Protein AF-A0A962EK50-F1 (afdb_monomer)

Structure (mmCIF, N/CA/C/O backbone):
data_AF-A0A962EK50-F1
#
_entry.id   AF-A0A962EK50-F1
#
loop_
_atom_site.group_PDB
_atom_site.id
_atom_site.type_symbol
_atom_site.label_atom_id
_atom_site.label_alt_id
_atom_site.label_comp_id
_atom_site.label_asym_id
_atom_site.label_entity_id
_atom_site.label_seq_id
_atom_site.pdbx_PDB_ins_code
_atom_site.Cartn_x
_atom_site.Cartn_y
_atom_site.Cartn_z
_atom_site.occupancy
_atom_site.B_iso_or_equiv
_atom_site.auth_seq_id
_atom_site.auth_comp_id
_atom_site.auth_asym_id
_atom_site.auth_atom_id
_atom_site.pdbx_PDB_model_num
ATOM 1 N N . MET A 1 1 ? 3.275 25.518 9.273 1.00 59.62 1 MET A N 1
ATOM 2 C CA . MET A 1 1 ? 2.614 24.247 8.892 1.00 59.62 1 MET A CA 1
ATOM 3 C C . MET A 1 1 ? 2.875 23.878 7.435 1.00 59.62 1 MET A C 1
ATOM 5 O O . MET A 1 1 ? 3.389 22.797 7.205 1.00 59.62 1 MET A O 1
ATOM 9 N N . GLN A 1 2 ? 2.636 24.772 6.469 1.00 70.12 2 GLN A N 1
ATOM 10 C CA . GLN A 1 2 ? 2.838 24.494 5.034 1.00 70.12 2 GLN A CA 1
ATOM 11 C C . GLN A 1 2 ? 4.295 24.164 4.651 1.00 70.12 2 GLN A C 1
ATOM 13 O O . GLN A 1 2 ? 4.539 23.227 3.904 1.00 70.12 2 GLN A O 1
ATOM 18 N N . GLN A 1 3 ? 5.264 24.872 5.240 1.00 72.50 3 GLN A N 1
ATOM 19 C CA . GLN A 1 3 ? 6.693 24.680 4.962 1.00 72.50 3 GLN A CA 1
ATOM 20 C C . GLN A 1 3 ? 7.213 23.287 5.361 1.00 72.50 3 GLN A C 1
ATOM 22 O O . GLN A 1 3 ? 7.974 22.686 4.612 1.00 72.50 3 GLN A O 1
ATOM 27 N N . ASN A 1 4 ? 6.757 22.747 6.498 1.00 77.44 4 ASN A N 1
ATOM 28 C CA . ASN A 1 4 ? 7.149 21.406 6.943 1.00 77.44 4 ASN A CA 1
ATOM 29 C C . ASN A 1 4 ? 6.517 20.326 6.060 1.00 77.44 4 ASN A C 1
ATOM 31 O O . ASN A 1 4 ? 7.185 19.361 5.716 1.00 77.44 4 ASN A O 1
ATOM 35 N N . TYR A 1 5 ? 5.256 20.505 5.653 1.00 83.06 5 TYR A N 1
ATOM 36 C CA . TYR A 1 5 ? 4.598 19.579 4.732 1.00 83.06 5 TYR A CA 1
ATOM 37 C C . TYR A 1 5 ? 5.335 19.505 3.389 1.00 83.06 5 TYR A C 1
ATOM 39 O O . TYR A 1 5 ? 5.698 18.417 2.958 1.00 83.06 5 TYR A O 1
ATOM 47 N N . THR A 1 6 ? 5.649 20.649 2.772 1.00 86.19 6 THR A N 1
ATOM 48 C CA . THR A 1 6 ? 6.398 20.681 1.503 1.00 86.19 6 THR A CA 1
ATOM 49 C C . THR A 1 6 ? 7.804 20.086 1.636 1.00 86.19 6 THR A C 1
ATOM 51 O O . THR A 1 6 ? 8.308 19.509 0.680 1.00 86.19 6 THR A O 1
ATOM 54 N N . PHE A 1 7 ? 8.437 20.192 2.808 1.00 87.50 7 PHE A N 1
ATOM 55 C CA . PHE A 1 7 ? 9.763 19.617 3.048 1.00 87.50 7 PHE A CA 1
ATOM 56 C C . PHE A 1 7 ? 9.761 18.085 3.186 1.00 87.50 7 PHE A C 1
ATOM 58 O O . PHE A 1 7 ? 10.748 17.445 2.837 1.00 87.50 7 PHE A O 1
ATOM 65 N N . PHE A 1 8 ? 8.678 17.483 3.683 1.00 89.44 8 PHE A N 1
ATOM 66 C CA . PHE A 1 8 ? 8.589 16.026 3.837 1.00 89.44 8 PHE A CA 1
ATOM 67 C C . PHE A 1 8 ? 7.888 15.342 2.658 1.00 89.44 8 PHE A C 1
ATOM 69 O O . PHE A 1 8 ? 8.418 14.365 2.140 1.00 89.44 8 PHE A O 1
ATOM 76 N N . PHE A 1 9 ? 6.757 15.893 2.212 1.00 88.38 9 PHE A N 1
ATOM 77 C CA . PHE A 1 9 ? 5.848 15.295 1.222 1.00 88.38 9 PHE A CA 1
ATOM 78 C C . PHE A 1 9 ? 5.654 16.158 -0.035 1.00 88.38 9 PHE A C 1
ATOM 80 O O . PHE A 1 9 ? 4.761 15.922 -0.842 1.00 88.38 9 PHE A O 1
ATOM 87 N N . GLY A 1 10 ? 6.431 17.234 -0.188 1.00 88.00 10 GLY A N 1
ATOM 88 C CA . GLY A 1 10 ? 6.437 17.994 -1.435 1.00 88.00 10 GLY A CA 1
ATOM 89 C C . GLY A 1 10 ? 7.185 17.256 -2.554 1.00 88.00 10 GLY A C 1
ATOM 90 O O . GLY A 1 10 ? 7.814 16.234 -2.308 1.00 88.00 10 GLY A O 1
ATOM 91 N N . PRO A 1 11 ? 7.224 17.815 -3.776 1.00 84.81 11 PRO A N 1
ATOM 92 C CA . PRO A 1 11 ? 7.907 17.195 -4.921 1.00 84.81 11 PRO A CA 1
ATOM 93 C C . PRO A 1 11 ? 9.415 16.952 -4.732 1.00 84.81 11 PRO A C 1
ATOM 95 O O . PRO A 1 11 ? 9.998 16.116 -5.409 1.00 84.81 11 PRO A O 1
ATO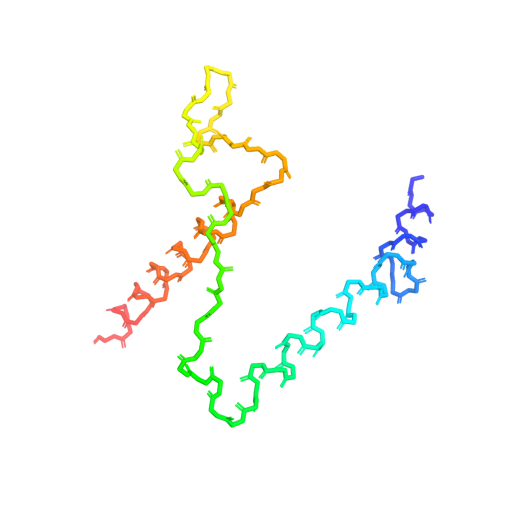M 98 N N . GLY A 1 12 ? 10.054 17.717 -3.842 1.00 87.06 12 GLY A N 1
ATOM 99 C CA . GLY A 1 12 ? 11.436 17.505 -3.392 1.00 87.06 12 GLY A CA 1
ATOM 100 C C . GLY A 1 12 ? 11.504 17.108 -1.919 1.00 87.06 12 GLY A C 1
ATOM 101 O O . GLY A 1 12 ? 12.504 17.373 -1.254 1.00 87.06 12 GLY A O 1
ATOM 102 N N . GLY A 1 13 ? 10.405 16.572 -1.391 1.00 88.69 13 GLY A N 1
ATOM 103 C CA . GLY A 1 13 ? 10.278 16.161 -0.008 1.00 88.69 13 GLY A CA 1
ATOM 104 C C . GLY A 1 13 ? 11.149 14.948 0.278 1.00 88.69 13 GLY A C 1
ATOM 105 O O . GLY A 1 13 ? 11.368 14.117 -0.601 1.00 88.69 13 GLY A O 1
ATOM 106 N N . VAL A 1 14 ? 11.700 14.871 1.487 1.00 91.31 14 VAL A N 1
ATOM 107 C CA . VAL A 1 14 ? 12.654 13.804 1.827 1.00 91.31 14 VAL A CA 1
ATOM 108 C C . VAL A 1 14 ? 11.969 12.437 1.910 1.00 91.31 14 VAL A C 1
ATOM 110 O O . VAL A 1 14 ? 12.533 11.468 1.422 1.00 91.31 14 VAL A O 1
ATOM 113 N N . LEU A 1 15 ? 10.755 12.360 2.469 1.00 90.56 15 LEU A N 1
ATOM 114 C CA . LEU A 1 15 ? 10.028 11.089 2.600 1.00 90.56 15 LEU A CA 1
ATOM 115 C C . LEU A 1 15 ? 9.404 10.659 1.269 1.00 90.56 15 LEU A C 1
ATOM 117 O O . LEU A 1 15 ? 9.533 9.507 0.875 1.00 90.56 15 LEU A O 1
ATOM 121 N N . GLU A 1 16 ? 8.818 11.607 0.532 1.00 91.12 16 GLU A N 1
ATOM 122 C CA . GLU A 1 16 ? 8.195 11.324 -0.770 1.00 91.12 16 GLU A CA 1
ATOM 123 C C . GLU A 1 16 ? 9.180 10.712 -1.779 1.00 91.12 16 GLU A C 1
ATOM 125 O O . GLU A 1 16 ? 8.797 9.884 -2.602 1.00 91.12 16 GLU A O 1
ATOM 130 N N . GLN A 1 17 ? 10.457 11.105 -1.721 1.00 89.75 17 GLN A N 1
ATOM 131 C CA . GLN A 1 17 ? 11.495 10.535 -2.583 1.00 89.75 17 GLN A CA 1
ATOM 132 C C . GLN A 1 17 ? 11.732 9.046 -2.306 1.00 89.75 17 GLN A C 1
ATOM 134 O O . GLN A 1 17 ? 11.891 8.283 -3.259 1.00 89.75 17 GLN A O 1
ATOM 139 N N . GLU A 1 18 ? 11.737 8.635 -1.035 1.00 91.94 18 GLU A N 1
ATOM 140 C CA . GLU A 1 18 ? 11.916 7.230 -0.648 1.00 91.94 18 GLU A CA 1
ATOM 141 C C . GLU A 1 18 ? 10.689 6.390 -1.046 1.00 91.94 18 GLU A C 1
ATOM 143 O O . GLU A 1 18 ? 10.838 5.333 -1.665 1.00 91.94 18 GLU A O 1
ATOM 148 N N . ASP A 1 19 ? 9.476 6.892 -0.791 1.00 92.69 19 ASP A N 1
ATOM 149 C CA . ASP A 1 19 ? 8.226 6.205 -1.155 1.00 92.69 19 ASP A CA 1
ATOM 150 C C . ASP A 1 19 ? 8.063 6.074 -2.682 1.00 92.69 19 ASP A C 1
ATOM 152 O O . ASP A 1 19 ? 7.695 5.011 -3.196 1.00 92.69 19 ASP A O 1
ATOM 156 N N . SER A 1 20 ?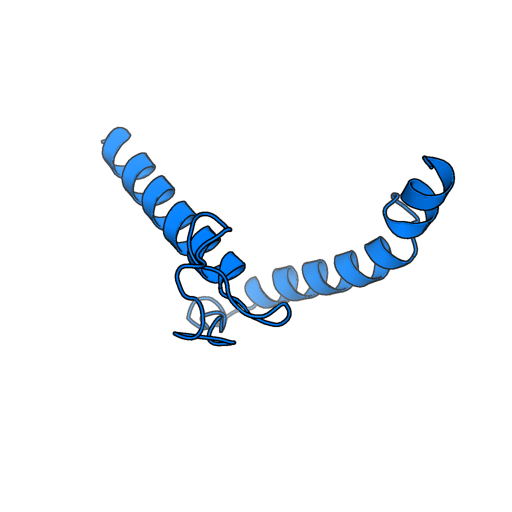 8.428 7.120 -3.433 1.00 92.56 20 SER A N 1
ATOM 157 C CA . SER A 1 20 ? 8.396 7.120 -4.902 1.00 92.56 20 SER A CA 1
ATOM 158 C C . SER A 1 20 ? 9.293 6.042 -5.508 1.00 92.56 20 SER A C 1
ATOM 160 O O . SER A 1 20 ? 8.926 5.418 -6.509 1.00 92.56 20 SER A O 1
ATOM 162 N N . GLU A 1 21 ? 10.473 5.811 -4.927 1.00 93.88 21 GLU A N 1
ATOM 163 C CA . GLU A 1 21 ? 11.367 4.750 -5.387 1.00 93.88 21 GLU A CA 1
ATOM 164 C C . GLU A 1 21 ? 10.735 3.367 -5.177 1.00 93.88 21 GLU A C 1
ATOM 166 O O . GLU A 1 21 ? 10.737 2.547 -6.104 1.00 93.88 21 GLU A O 1
ATOM 171 N N . ALA A 1 22 ? 10.150 3.117 -4.002 1.00 93.62 22 ALA A N 1
ATOM 172 C CA . ALA A 1 22 ? 9.495 1.846 -3.700 1.00 93.62 22 ALA A CA 1
ATOM 173 C C . ALA A 1 22 ? 8.360 1.547 -4.695 1.00 93.62 22 ALA A C 1
ATOM 175 O O . ALA A 1 22 ? 8.322 0.461 -5.286 1.00 93.62 22 ALA A O 1
ATOM 176 N N . TRP A 1 23 ? 7.497 2.530 -4.967 1.00 93.81 23 TRP A N 1
ATOM 177 C CA . TRP A 1 23 ? 6.404 2.390 -5.935 1.00 93.81 23 TRP A CA 1
ATOM 178 C C . TRP A 1 23 ? 6.908 2.167 -7.361 1.00 93.81 23 TRP A C 1
ATOM 180 O O . TRP A 1 23 ? 6.386 1.316 -8.087 1.00 93.81 23 TRP A O 1
ATOM 190 N N . ALA A 1 24 ? 7.958 2.885 -7.773 1.00 95.88 24 ALA A N 1
ATOM 191 C CA . ALA A 1 24 ? 8.545 2.719 -9.098 1.00 95.88 24 ALA A CA 1
ATOM 192 C C . ALA A 1 24 ? 9.096 1.301 -9.304 1.00 95.88 24 ALA A C 1
ATOM 194 O O . ALA A 1 24 ? 8.952 0.733 -10.392 1.00 95.88 24 ALA A O 1
ATOM 195 N N . TRP A 1 25 ? 9.708 0.710 -8.276 1.00 95.62 25 TRP A N 1
ATOM 196 C CA . TRP A 1 25 ? 10.199 -0.665 -8.339 1.00 95.62 25 TRP A CA 1
ATOM 197 C C . TRP A 1 25 ? 9.078 -1.700 -8.335 1.00 95.62 25 TRP A C 1
ATOM 199 O O . TRP A 1 25 ? 9.153 -2.645 -9.118 1.00 95.62 25 TRP A O 1
ATOM 209 N N . GLN A 1 26 ? 8.023 -1.512 -7.541 1.00 93.75 26 GLN A N 1
ATOM 210 C CA . GLN A 1 26 ? 6.846 -2.391 -7.563 1.00 93.75 26 GLN A CA 1
ATOM 211 C C . GLN A 1 26 ? 6.176 -2.406 -8.943 1.00 93.75 26 GLN A C 1
ATOM 213 O O . GLN A 1 26 ? 5.882 -3.474 -9.485 1.00 93.75 26 GLN A O 1
ATOM 218 N N . GLN A 1 27 ? 6.015 -1.235 -9.566 1.00 94.25 27 GLN A N 1
ATOM 219 C CA . GLN A 1 27 ? 5.440 -1.131 -10.907 1.00 94.25 27 GLN A CA 1
ATOM 220 C C . GLN A 1 27 ? 6.321 -1.811 -11.961 1.00 94.25 27 GLN A C 1
ATOM 222 O O . GLN A 1 27 ? 5.828 -2.578 -12.788 1.00 94.25 27 GLN A O 1
ATOM 227 N N . LYS A 1 28 ? 7.637 -1.561 -11.927 1.00 95.56 28 LYS A N 1
ATOM 228 C CA . LYS A 1 28 ? 8.588 -2.225 -12.834 1.00 95.56 28 LYS A CA 1
ATOM 229 C C . LYS A 1 28 ? 8.588 -3.737 -12.638 1.00 95.56 28 LYS A C 1
ATOM 231 O O . LYS A 1 28 ? 8.649 -4.461 -13.625 1.00 95.56 28 L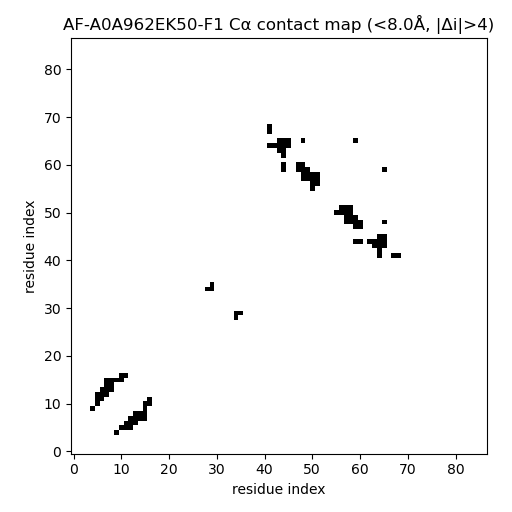YS A O 1
ATOM 236 N N . GLY A 1 29 ? 8.514 -4.196 -11.389 1.00 93.62 29 GLY A N 1
ATOM 237 C CA . GLY A 1 29 ? 8.455 -5.610 -11.048 1.00 93.62 29 GLY A CA 1
ATOM 238 C C . GLY A 1 29 ? 7.206 -6.286 -11.599 1.00 93.62 29 GLY A C 1
ATOM 239 O O . GLY A 1 29 ? 7.323 -7.312 -12.259 1.00 93.62 29 GLY A O 1
ATOM 240 N N . SER A 1 30 ? 6.042 -5.653 -11.428 1.00 93.06 30 SER A N 1
ATOM 241 C CA . SER A 1 30 ? 4.755 -6.139 -11.954 1.00 93.06 30 SER A CA 1
ATOM 242 C C . SER A 1 30 ? 4.763 -6.339 -13.468 1.00 93.06 30 SER A C 1
ATOM 244 O O . SER A 1 30 ? 4.112 -7.238 -13.974 1.00 93.06 30 SER A O 1
ATOM 246 N N . ALA A 1 31 ? 5.495 -5.496 -14.200 1.0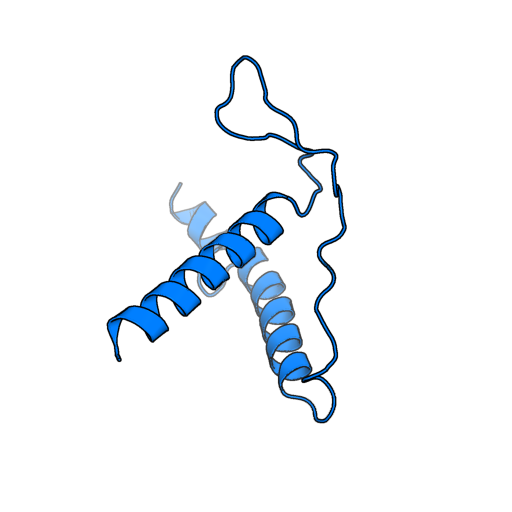0 93.62 31 ALA A N 1
ATOM 247 C CA . ALA A 1 31 ? 5.547 -5.530 -15.660 1.00 93.62 31 ALA A CA 1
ATOM 248 C C . ALA A 1 31 ? 6.534 -6.571 -16.229 1.00 93.62 31 ALA A C 1
ATOM 250 O O . ALA A 1 31 ? 6.699 -6.659 -17.449 1.00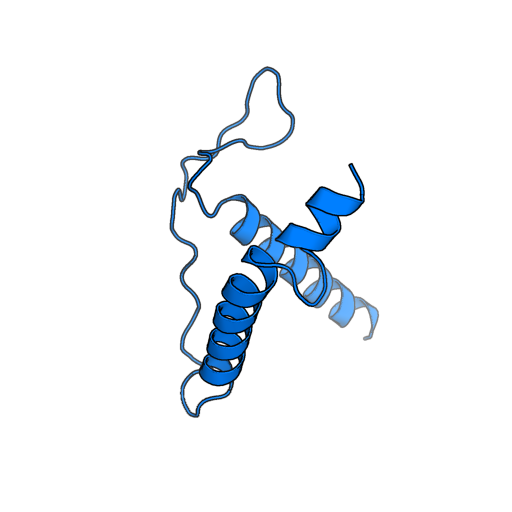 93.62 31 ALA A O 1
ATOM 251 N N . MET A 1 32 ? 7.245 -7.321 -15.380 1.00 94.38 32 MET A N 1
ATOM 252 C CA . MET A 1 32 ? 8.185 -8.344 -15.837 1.00 94.38 32 MET A CA 1
ATOM 253 C C . MET A 1 32 ? 7.457 -9.603 -16.319 1.00 94.38 32 MET A C 1
ATOM 255 O O . MET A 1 32 ? 6.451 -10.025 -15.755 1.00 94.38 32 MET A O 1
ATOM 259 N N . ALA A 1 33 ? 8.016 -10.252 -17.342 1.00 93.50 33 ALA A N 1
ATOM 260 C CA . ALA A 1 33 ? 7.469 -11.496 -17.869 1.00 93.50 33 ALA A CA 1
ATOM 261 C C . ALA A 1 33 ? 7.392 -12.583 -16.780 1.00 93.50 33 ALA A C 1
ATOM 263 O O . ALA A 1 33 ? 8.381 -12.852 -16.095 1.00 93.50 33 ALA A O 1
ATOM 264 N N . GLY A 1 34 ? 6.227 -13.224 -16.655 1.00 88.62 34 GLY A N 1
ATOM 265 C CA . GLY A 1 34 ? 5.975 -14.278 -15.668 1.00 88.62 34 GLY A CA 1
ATOM 266 C C . GLY A 1 34 ? 5.539 -13.783 -14.286 1.00 88.62 34 GLY A C 1
ATOM 267 O O . GLY A 1 34 ? 5.393 -14.610 -13.391 1.00 88.62 34 GLY A O 1
ATOM 268 N N . MET A 1 35 ? 5.326 -12.474 -14.100 1.00 92.00 35 MET A N 1
ATOM 269 C CA . MET A 1 35 ? 4.773 -11.921 -12.854 1.00 92.00 35 MET A CA 1
ATOM 270 C C . MET A 1 35 ? 3.241 -11.863 -12.837 1.00 92.00 35 MET A C 1
ATOM 272 O O . MET A 1 35 ? 2.669 -11.688 -11.767 1.00 92.00 35 MET A O 1
ATOM 276 N N . ASP A 1 36 ? 2.580 -12.087 -13.976 1.00 87.94 36 ASP A N 1
ATOM 277 C CA . ASP A 1 36 ? 1.111 -12.089 -14.075 1.00 87.94 36 ASP A CA 1
ATOM 278 C C . ASP A 1 36 ? 0.456 -13.122 -13.135 1.00 87.94 36 ASP A C 1
ATOM 280 O O . ASP A 1 36 ? -0.605 -12.866 -12.570 1.00 87.94 36 ASP A O 1
ATOM 284 N N . ASP A 1 37 ? 1.123 -14.260 -12.907 1.00 90.25 37 ASP A N 1
ATOM 285 C CA . ASP A 1 37 ? 0.652 -15.345 -12.033 1.00 90.25 37 ASP A CA 1
ATOM 286 C C . ASP A 1 37 ? 1.220 -15.268 -10.600 1.00 90.25 37 ASP A C 1
ATOM 288 O O . ASP A 1 37 ? 1.058 -16.201 -9.807 1.00 90.25 37 ASP A O 1
ATOM 292 N N . ALA A 1 38 ? 1.919 -14.183 -10.248 1.00 91.31 38 ALA A N 1
ATOM 293 C CA . ALA A 1 38 ? 2.555 -14.001 -8.945 1.00 91.31 38 ALA A CA 1
ATOM 294 C C . ALA A 1 38 ? 1.738 -13.031 -8.066 1.00 91.31 38 ALA A C 1
ATOM 296 O O . ALA A 1 38 ? 1.935 -11.816 -8.139 1.00 91.31 38 ALA A O 1
ATOM 297 N N . PRO A 1 39 ? 0.822 -13.526 -7.209 1.00 92.00 39 PRO A N 1
ATOM 298 C CA . PRO A 1 39 ? -0.017 -12.657 -6.396 1.00 92.00 39 PRO A CA 1
ATOM 299 C C . PRO A 1 39 ? 0.785 -11.927 -5.313 1.00 92.00 39 PRO A C 1
ATOM 301 O O . PRO A 1 39 ? 1.662 -12.500 -4.661 1.00 92.00 39 PRO A O 1
ATOM 304 N N . TYR A 1 40 ? 0.408 -10.675 -5.059 1.00 93.81 40 TYR A N 1
ATOM 305 C CA . TYR A 1 40 ? 0.905 -9.917 -3.916 1.00 93.81 40 TYR A CA 1
ATOM 306 C C . TYR A 1 40 ? 0.408 -10.508 -2.597 1.00 93.81 40 TYR A C 1
ATOM 308 O O . TYR A 1 40 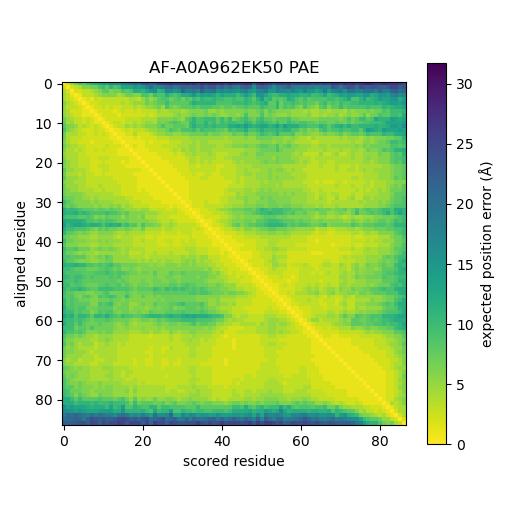? -0.764 -10.859 -2.443 1.00 93.81 40 TYR A O 1
ATOM 316 N N . TYR A 1 41 ? 1.311 -10.599 -1.625 1.00 94.12 41 TYR A N 1
ATOM 317 C CA . TYR A 1 41 ? 0.983 -11.075 -0.290 1.00 94.12 41 TYR A CA 1
ATOM 318 C C . TYR A 1 41 ? 0.446 -9.931 0.575 1.00 94.12 41 TYR A C 1
ATOM 320 O O . TYR A 1 41 ? 1.130 -8.930 0.751 1.00 94.12 41 TYR A O 1
ATOM 328 N N . TYR A 1 42 ? -0.747 -10.126 1.144 1.00 94.38 42 TYR A N 1
ATOM 329 C CA . TYR A 1 42 ? -1.392 -9.206 2.093 1.00 94.38 42 TYR A CA 1
ATOM 330 C C . TYR A 1 42 ? -1.855 -9.931 3.375 1.00 94.38 42 TYR A C 1
ATOM 332 O O . TYR A 1 42 ? -2.977 -9.744 3.856 1.00 94.38 42 TYR A O 1
ATOM 340 N N . GLY A 1 43 ? -1.047 -10.860 3.893 1.00 94.38 43 GLY A N 1
ATOM 341 C CA . GLY A 1 43 ? -1.419 -11.716 5.027 1.00 94.38 43 GLY A CA 1
ATOM 342 C C . GLY A 1 43 ? -1.046 -11.183 6.415 1.00 94.38 43 GLY A C 1
ATOM 343 O O . GLY A 1 43 ? -1.374 -11.830 7.412 1.00 94.38 43 GLY A O 1
ATOM 344 N N . LEU A 1 44 ? -0.380 -10.032 6.530 1.00 94.75 44 LEU A N 1
ATOM 345 C CA . LEU A 1 44 ? -0.002 -9.466 7.826 1.00 94.75 44 LEU A CA 1
ATOM 346 C C . LEU A 1 44 ? -1.254 -9.073 8.629 1.00 94.75 44 LEU A C 1
ATOM 348 O O . LEU A 1 44 ? -2.155 -8.381 8.136 1.00 94.75 44 LEU A O 1
ATOM 352 N N . GLY A 1 45 ? -1.333 -9.550 9.872 1.00 92.81 45 GLY A N 1
ATOM 353 C CA . GLY A 1 45 ? -2.472 -9.304 10.763 1.00 92.81 45 GLY A CA 1
ATOM 354 C C . GLY A 1 45 ? -3.792 -9.926 10.286 1.00 92.81 45 GLY A C 1
ATOM 355 O O . GLY A 1 45 ? -4.877 -9.428 10.606 1.00 92.81 45 GLY A O 1
ATOM 356 N N . LEU A 1 46 ? -3.747 -10.984 9.465 1.00 93.12 46 LEU A N 1
ATOM 357 C CA . LEU A 1 46 ? -4.957 -11.665 9.000 1.00 93.12 46 LEU A CA 1
ATOM 358 C C . LEU A 1 46 ? -5.741 -12.256 10.184 1.00 93.12 46 LEU A C 1
ATOM 360 O O . LEU A 1 46 ? -5.230 -13.063 10.954 1.00 93.12 46 LEU A O 1
ATOM 364 N N . GLY A 1 47 ? -7.008 -11.856 10.315 1.00 90.31 47 GLY A N 1
ATOM 365 C CA . GLY A 1 47 ? -7.895 -12.292 11.400 1.00 90.31 47 GLY A CA 1
ATOM 366 C C . GLY A 1 47 ? -7.733 -11.530 12.721 1.00 90.31 47 GLY A C 1
ATOM 367 O O . GLY A 1 47 ? -8.516 -11.751 13.646 1.00 90.31 47 GLY A O 1
ATOM 368 N N . GLU A 1 48 ? -6.774 -10.607 12.819 1.00 92.38 48 GLU A N 1
ATOM 369 C CA . GLU A 1 48 ? -6.536 -9.842 14.049 1.00 92.38 48 GLU A CA 1
ATOM 370 C C . GLU A 1 48 ? -7.499 -8.662 14.214 1.00 92.38 48 GLU A C 1
ATOM 372 O O . GLU A 1 48 ? -7.872 -8.338 15.343 1.00 92.38 48 GLU A O 1
ATOM 377 N N . ALA A 1 49 ? -7.955 -8.069 13.103 1.00 91.62 49 ALA A N 1
ATOM 378 C CA . ALA A 1 49 ? -8.875 -6.937 13.112 1.00 91.62 49 ALA A CA 1
ATOM 379 C C . ALA A 1 49 ? -10.236 -7.312 13.717 1.00 91.62 49 ALA A C 1
ATOM 381 O O . ALA A 1 49 ? -10.869 -8.283 13.284 1.00 91.62 49 ALA A O 1
ATOM 382 N N . LYS A 1 50 ? -10.719 -6.537 14.694 1.00 93.38 50 LYS A N 1
ATOM 383 C CA . LYS A 1 50 ? -11.944 -6.812 15.472 1.00 93.38 50 LYS A CA 1
ATOM 384 C C . LYS A 1 50 ? -12.785 -5.546 15.670 1.00 93.38 50 LYS A C 1
ATOM 386 O O . LYS A 1 50 ? -12.244 -4.447 15.595 1.00 93.38 50 LYS A O 1
ATOM 391 N N . PRO A 1 51 ? -14.096 -5.671 15.940 1.00 94.31 51 PRO A N 1
ATOM 392 C CA . PRO A 1 51 ? -14.910 -4.531 16.351 1.00 94.31 51 PRO A CA 1
ATOM 393 C C . PRO A 1 51 ? -14.346 -3.881 17.617 1.00 94.31 51 PRO A C 1
ATOM 395 O O . PRO A 1 51 ? -13.952 -4.584 18.550 1.00 94.31 51 PRO A O 1
ATOM 398 N N . HIS A 1 52 ? -14.338 -2.552 17.657 1.00 92.94 52 HIS A N 1
ATOM 399 C CA . HIS A 1 52 ? -13.905 -1.779 18.817 1.00 92.94 52 HIS A CA 1
ATOM 400 C C . HIS A 1 52 ? -15.109 -1.044 19.429 1.00 92.94 52 HIS A C 1
ATOM 402 O O . HIS A 1 52 ? -15.932 -0.525 18.677 1.00 92.94 52 HIS A O 1
ATOM 408 N N . PRO A 1 53 ? -15.245 -0.963 20.768 1.00 94.62 53 PRO A N 1
ATOM 409 C CA . PRO A 1 53 ? -16.413 -0.340 21.403 1.00 94.62 53 PRO A CA 1
ATOM 410 C C . PRO A 1 53 ? -16.591 1.146 21.061 1.00 94.62 53 PRO A C 1
ATOM 412 O O . PRO A 1 53 ? -17.715 1.636 21.041 1.00 94.62 53 PRO A O 1
ATOM 415 N N . GLU A 1 54 ? -15.496 1.856 20.786 1.00 96.06 54 GLU A N 1
ATOM 416 C CA . GLU A 1 54 ? -15.503 3.308 20.540 1.00 96.06 54 GLU A CA 1
ATOM 417 C C . GLU A 1 54 ? -15.214 3.695 19.084 1.00 96.06 54 GLU A C 1
ATOM 419 O O . GLU A 1 54 ? -15.393 4.852 18.713 1.00 96.06 54 GLU A O 1
ATOM 424 N N . MET A 1 55 ? -14.737 2.757 18.258 1.00 92.50 55 MET A N 1
ATOM 425 C CA . MET A 1 55 ? -14.303 3.052 16.890 1.00 92.50 55 MET A CA 1
ATOM 426 C C . MET A 1 55 ? -15.137 2.243 15.893 1.00 92.50 55 MET A C 1
ATOM 428 O O . MET A 1 55 ? -15.311 1.039 16.094 1.00 92.50 55 MET A O 1
ATOM 432 N N . PRO A 1 56 ? -15.662 2.877 14.830 1.00 93.00 56 PRO A N 1
ATOM 433 C CA . PRO A 1 56 ? -16.456 2.182 13.830 1.00 93.00 56 PRO A CA 1
ATOM 434 C C . PRO A 1 56 ? -15.603 1.199 13.021 1.00 93.00 56 PRO A C 1
ATOM 436 O O . PRO A 1 56 ? -14.389 1.348 12.896 1.00 93.00 56 PRO A O 1
ATOM 439 N N . GLY A 1 57 ? -16.275 0.219 12.418 1.00 90.94 57 GLY A N 1
ATOM 440 C CA . GLY A 1 57 ? -15.630 -0.785 11.580 1.00 90.94 57 GLY A CA 1
ATOM 441 C C . GLY A 1 57 ? -14.854 -1.825 12.388 1.00 90.94 57 GLY A C 1
ATOM 442 O O . GLY A 1 57 ? -15.213 -2.171 13.517 1.00 90.94 57 GLY A O 1
ATOM 443 N N . ARG A 1 58 ? -13.812 -2.375 11.766 1.00 91.44 58 ARG A N 1
ATOM 444 C CA . ARG A 1 58 ? -12.890 -3.323 12.390 1.00 91.44 58 ARG A CA 1
ATOM 445 C C . ARG A 1 58 ? -11.543 -2.632 12.551 1.00 91.44 58 ARG A C 1
ATOM 447 O O . ARG A 1 58 ? -11.062 -1.988 11.627 1.00 91.44 58 ARG A O 1
ATOM 454 N N . VAL A 1 59 ? -10.954 -2.761 13.729 1.00 91.31 59 VAL A N 1
ATOM 455 C CA . VAL A 1 59 ? -9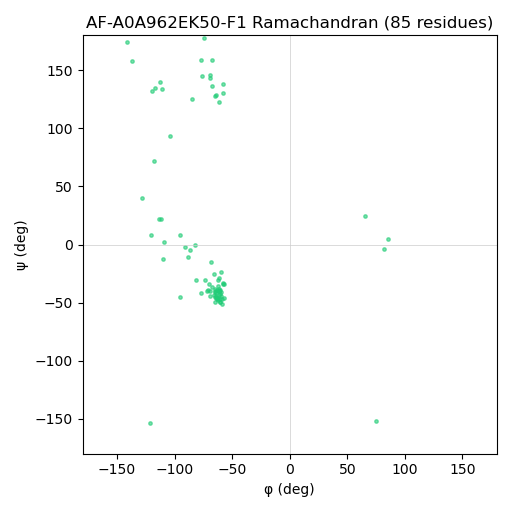.685 -2.130 14.085 1.00 91.31 59 VAL A CA 1
ATOM 456 C C . VAL A 1 59 ? -8.663 -3.221 14.362 1.00 91.31 59 VAL A C 1
ATOM 458 O O . VAL A 1 59 ? -8.976 -4.210 15.030 1.00 91.31 59 VAL A O 1
ATOM 461 N N . GLY A 1 60 ? -7.464 -3.050 13.816 1.00 87.31 60 GLY A N 1
ATOM 462 C CA . GLY A 1 60 ? -6.326 -3.937 14.018 1.00 87.31 60 GLY A CA 1
ATOM 463 C C . GLY A 1 60 ? -5.119 -3.203 14.605 1.00 87.31 60 GLY A C 1
ATOM 464 O O . GLY A 1 60 ? -5.265 -2.212 15.324 1.00 87.31 60 GLY A O 1
ATOM 465 N N . SER A 1 61 ? -3.932 -3.731 14.336 1.00 87.69 61 SER A N 1
ATOM 466 C CA . SER A 1 61 ? -2.660 -3.158 14.781 1.00 87.69 61 SER A CA 1
ATOM 467 C C . SER A 1 61 ? -2.282 -1.952 13.917 1.00 87.69 61 SER A C 1
ATOM 469 O O . SER A 1 61 ? -2.706 -1.834 12.773 1.00 87.69 61 SER A O 1
ATOM 471 N N . CYS A 1 62 ? -1.421 -1.066 14.422 1.00 86.75 62 CYS A N 1
ATOM 472 C CA . CYS A 1 62 ? -0.809 -0.035 13.575 1.00 86.75 62 CYS A CA 1
ATOM 473 C C . CYS A 1 62 ? 0.176 -0.614 12.543 1.00 86.75 62 CYS A C 1
ATOM 475 O O . CYS A 1 62 ? 0.534 0.074 11.592 1.00 86.75 62 CYS A O 1
ATOM 477 N N . PHE A 1 63 ? 0.595 -1.868 12.727 1.00 90.44 63 PHE A N 1
ATOM 478 C CA . PHE A 1 63 ? 1.436 -2.620 11.800 1.00 90.44 63 PHE A CA 1
ATOM 479 C C . PHE A 1 63 ? 0.671 -3.847 11.298 1.00 90.44 63 PHE A C 1
ATOM 481 O O . PHE A 1 63 ? 0.948 -4.974 11.708 1.00 90.44 63 PHE A O 1
ATOM 488 N N . ASP A 1 64 ? -0.328 -3.621 10.450 1.00 93.62 64 ASP A N 1
ATOM 489 C CA . ASP A 1 64 ? -1.059 -4.679 9.758 1.00 93.62 64 ASP A CA 1
ATOM 490 C C . ASP A 1 64 ? -1.397 -4.300 8.309 1.00 93.62 64 ASP A C 1
ATOM 492 O O . ASP A 1 64 ? -1.148 -3.183 7.856 1.00 93.62 64 ASP A O 1
ATOM 496 N N . GLU A 1 65 ? -1.955 -5.261 7.573 1.00 95.06 65 GLU A N 1
ATOM 497 C CA . GLU A 1 65 ? -2.426 -5.080 6.195 1.00 95.06 65 GLU A CA 1
ATOM 498 C C . GLU A 1 65 ? -3.957 -5.163 6.105 1.00 95.06 65 GLU A C 1
ATOM 500 O O . GLU A 1 65 ? -4.515 -5.459 5.046 1.00 95.06 65 GLU A O 1
ATOM 505 N N . HIS A 1 66 ? -4.676 -4.925 7.210 1.00 94.00 66 HIS A N 1
ATOM 506 C CA . HIS A 1 66 ? -6.137 -4.985 7.204 1.00 94.00 66 HIS A CA 1
ATOM 507 C C . HIS A 1 66 ? -6.730 -3.944 6.258 1.00 94.00 66 HIS A C 1
ATOM 509 O O . HIS A 1 66 ? -7.555 -4.298 5.419 1.00 94.00 66 HIS A O 1
ATOM 515 N N . TYR A 1 67 ? -6.265 -2.696 6.342 1.00 91.88 67 TYR A N 1
ATOM 516 C CA . TYR A 1 67 ? -6.753 -1.610 5.490 1.00 91.88 67 TYR A CA 1
ATOM 517 C C . TYR A 1 67 ? -6.495 -1.881 3.999 1.00 91.88 67 TYR A C 1
ATOM 519 O O . TYR A 1 67 ? -7.367 -1.635 3.168 1.00 91.88 67 TYR A O 1
ATOM 527 N N . ALA A 1 68 ? -5.322 -2.431 3.664 1.00 94.00 68 ALA A N 1
ATOM 528 C CA . ALA A 1 68 ? -4.951 -2.744 2.290 1.00 94.00 68 ALA A CA 1
ATOM 529 C C . ALA A 1 68 ? -5.845 -3.851 1.714 1.00 94.00 68 ALA A C 1
ATO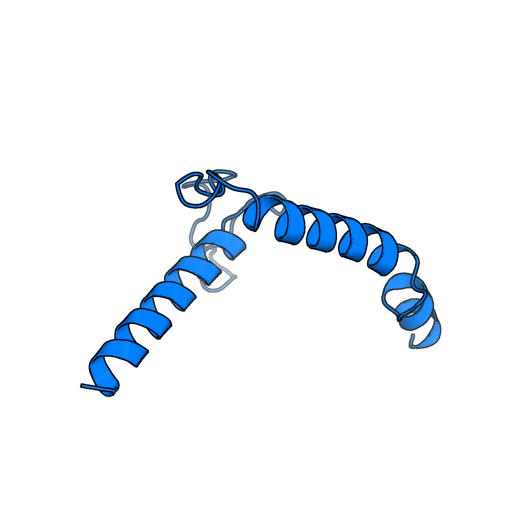M 531 O O . ALA A 1 68 ? -6.340 -3.722 0.596 1.00 94.00 68 ALA A O 1
ATOM 532 N N . ARG A 1 69 ? -6.123 -4.908 2.492 1.00 94.12 69 ARG A N 1
ATOM 533 C CA . ARG A 1 69 ? -7.052 -5.969 2.073 1.00 94.12 69 ARG A CA 1
ATOM 534 C C . ARG A 1 69 ? -8.458 -5.438 1.812 1.00 94.12 69 ARG A C 1
ATOM 536 O O . ARG A 1 69 ? -9.016 -5.729 0.761 1.00 94.12 69 ARG A O 1
ATOM 543 N N . GLU A 1 70 ? -9.021 -4.665 2.741 1.00 94.06 70 GLU A N 1
ATOM 544 C CA . GLU A 1 70 ? -10.377 -4.117 2.583 1.00 94.06 70 GLU A CA 1
ATOM 545 C C . GLU A 1 70 ? -10.472 -3.178 1.370 1.00 94.06 70 GLU A C 1
ATOM 547 O O . GLU A 1 70 ? -11.469 -3.205 0.652 1.00 94.06 70 GLU A O 1
ATOM 552 N N . TYR A 1 71 ? -9.414 -2.406 1.086 1.00 95.38 71 TYR A N 1
ATOM 553 C CA . TYR A 1 71 ? -9.336 -1.589 -0.125 1.00 95.38 71 TYR A CA 1
ATOM 554 C C . TYR A 1 71 ? -9.453 -2.436 -1.399 1.00 95.38 71 TYR A C 1
ATOM 556 O O . TYR A 1 71 ? -10.296 -2.144 -2.246 1.00 95.38 71 TYR A O 1
ATOM 564 N N . TYR A 1 72 ? -8.656 -3.502 -1.531 1.00 95.88 72 TYR A N 1
ATOM 565 C CA . TYR A 1 72 ? -8.686 -4.342 -2.733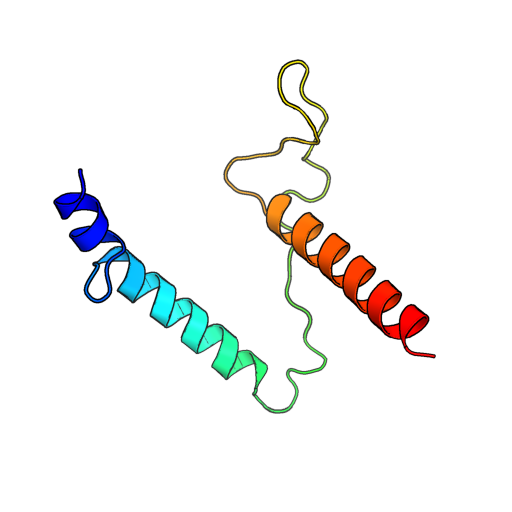 1.00 95.88 72 TYR A CA 1
ATOM 566 C C . TYR A 1 72 ? -9.961 -5.176 -2.859 1.00 95.88 72 TYR A C 1
ATOM 568 O O . TYR A 1 72 ? -10.439 -5.362 -3.976 1.00 95.88 72 TYR A O 1
ATOM 576 N N . LEU A 1 73 ? -10.540 -5.639 -1.746 1.00 94.81 73 LEU A N 1
ATOM 577 C CA . LEU A 1 73 ? -11.848 -6.302 -1.755 1.00 94.81 73 LEU A CA 1
ATOM 578 C C . LEU A 1 73 ? -12.923 -5.358 -2.290 1.00 94.81 73 LEU A C 1
ATOM 580 O O . LEU A 1 73 ? -13.671 -5.720 -3.195 1.00 94.81 73 LEU A O 1
ATOM 584 N N . ARG A 1 74 ? -12.946 -4.116 -1.795 1.00 96.25 74 ARG A N 1
ATOM 585 C CA . ARG A 1 74 ? -13.896 -3.117 -2.277 1.00 96.25 74 ARG A CA 1
ATOM 586 C C . ARG A 1 74 ? -13.672 -2.765 -3.747 1.00 96.25 74 ARG A C 1
ATOM 588 O O . ARG A 1 74 ? -14.625 -2.685 -4.513 1.00 96.25 74 ARG A O 1
ATOM 595 N N . TRP A 1 75 ? -12.419 -2.575 -4.145 1.00 96.56 75 TRP A N 1
ATOM 596 C CA . TRP A 1 75 ? -12.064 -2.295 -5.534 1.00 96.56 75 TRP A CA 1
ATOM 597 C C . TRP A 1 75 ? -12.498 -3.427 -6.474 1.00 96.56 75 TRP A C 1
ATOM 599 O O . TRP A 1 75 ? -13.040 -3.157 -7.542 1.00 96.56 75 TRP A O 1
ATOM 609 N N . GLN A 1 76 ? -12.335 -4.685 -6.058 1.00 96.25 76 GLN A N 1
ATOM 610 C CA . GLN A 1 76 ? -12.821 -5.845 -6.802 1.00 96.25 76 GLN A CA 1
ATOM 611 C C . GLN A 1 76 ? -14.350 -5.832 -6.951 1.00 96.25 76 GLN A C 1
ATOM 613 O O . GLN A 1 76 ? -14.847 -6.059 -8.053 1.00 96.25 76 GLN A O 1
ATOM 618 N N . GLU A 1 77 ? -15.095 -5.558 -5.874 1.00 97.00 77 GLU A N 1
ATOM 619 C CA . GLU A 1 77 ? -16.560 -5.421 -5.931 1.00 97.00 77 GLU A CA 1
ATOM 620 C C . GLU A 1 77 ? -16.984 -4.344 -6.936 1.00 97.00 77 GLU A C 1
ATOM 622 O O . GLU A 1 77 ? -17.877 -4.577 -7.753 1.00 97.00 77 GLU A O 1
ATOM 627 N N . ASP A 1 78 ? -16.325 -3.183 -6.898 1.00 96.75 78 ASP A N 1
ATOM 628 C CA . ASP A 1 78 ? -16.634 -2.052 -7.772 1.00 96.75 78 ASP A CA 1
ATOM 629 C C . ASP A 1 78 ? -16.292 -2.357 -9.247 1.00 96.75 78 ASP A C 1
ATOM 631 O O . ASP A 1 78 ? -17.052 -1.973 -10.137 1.00 96.75 78 ASP A O 1
ATOM 635 N N . LEU A 1 79 ? -15.206 -3.093 -9.525 1.00 96.06 79 LEU A N 1
ATOM 636 C CA . LEU A 1 79 ? -14.869 -3.554 -10.880 1.00 96.06 79 LEU A CA 1
ATOM 637 C C . LEU A 1 79 ? -15.910 -4.530 -11.434 1.00 96.06 79 LEU A C 1
ATOM 639 O O . LEU A 1 79 ? -16.409 -4.324 -12.539 1.00 96.06 79 LEU A O 1
ATOM 643 N N . ILE A 1 80 ? -16.279 -5.550 -10.653 1.00 96.19 80 ILE A N 1
ATOM 644 C CA . ILE A 1 80 ? -17.284 -6.547 -11.052 1.00 96.19 80 ILE A CA 1
ATOM 645 C C . ILE A 1 80 ? -18.636 -5.869 -11.304 1.00 96.19 80 ILE A C 1
ATOM 647 O O . ILE A 1 80 ? -19.312 -6.165 -12.288 1.00 96.19 80 ILE A O 1
ATOM 651 N N . ALA A 1 81 ? -19.033 -4.933 -10.437 1.00 94.50 81 ALA A N 1
ATOM 652 C CA . ALA A 1 81 ? -20.252 -4.156 -10.633 1.00 94.50 81 ALA A CA 1
ATOM 653 C C . ALA A 1 81 ? -20.167 -3.263 -11.882 1.00 94.50 81 ALA A C 1
ATOM 655 O O . ALA A 1 81 ? -21.158 -3.105 -12.592 1.00 94.50 81 ALA A O 1
ATOM 656 N N . GLY A 1 82 ? -19.002 -2.673 -12.162 1.00 93.56 82 GLY A N 1
ATOM 657 C CA . GLY A 1 82 ? -18.764 -1.872 -13.362 1.00 93.56 82 GLY A CA 1
ATOM 658 C C . GLY A 1 82 ? -18.936 -2.672 -14.653 1.00 93.56 82 GLY A C 1
ATOM 659 O O . GLY A 1 82 ? -19.600 -2.192 -15.568 1.00 93.56 82 GLY A O 1
ATOM 660 N N . GLU A 1 83 ? -18.409 -3.896 -14.702 1.00 88.38 83 GLU A N 1
ATOM 661 C CA . GLU A 1 83 ? -18.564 -4.807 -15.845 1.00 88.38 83 GLU A CA 1
ATOM 662 C C . GLU A 1 83 ? -20.032 -5.198 -16.064 1.00 88.38 83 GLU A C 1
ATOM 664 O O . GLU A 1 83 ? -20.546 -5.064 -17.169 1.00 88.38 83 GLU A O 1
ATOM 669 N N . GLN A 1 84 ? -20.751 -5.570 -14.999 1.00 82.31 84 GLN A N 1
ATOM 670 C CA . GLN A 1 84 ? -22.160 -5.987 -15.080 1.00 82.31 84 GLN A CA 1
ATOM 671 C C . GLN A 1 84 ? -23.129 -4.876 -15.510 1.00 82.31 84 GLN A C 1
ATOM 673 O O . GLN A 1 84 ? -24.208 -5.171 -16.014 1.00 82.31 84 GLN A O 1
ATOM 678 N N . ASN A 1 85 ? -22.785 -3.606 -15.278 1.00 72.69 85 ASN A N 1
ATOM 679 C CA . ASN A 1 85 ? -23.607 -2.460 -15.682 1.00 72.69 85 ASN A CA 1
ATOM 680 C C . ASN A 1 85 ? -23.330 -1.996 -17.124 1.00 72.69 85 ASN A C 1
ATOM 682 O O . ASN A 1 85 ? -23.977 -1.054 -17.589 1.00 72.69 85 ASN A O 1
ATOM 686 N N . HIS A 1 86 ? -22.345 -2.595 -17.798 1.00 57.84 86 HIS A N 1
ATOM 687 C CA . HIS A 1 86 ? -21.925 -2.239 -19.154 1.00 57.84 86 HIS A CA 1
ATOM 688 C C . HIS A 1 86 ? -22.298 -3.301 -20.212 1.00 57.84 86 HIS A C 1
ATOM 690 O O . HIS A 1 86 ? -21.990 -3.093 -21.390 1.00 57.84 86 HIS A O 1
ATOM 696 N N . ASP A 1 87 ? -22.987 -4.371 -19.789 1.00 51.34 87 ASP A N 1
ATOM 697 C CA . ASP A 1 87 ? -23.662 -5.401 -20.600 1.00 51.34 87 ASP A CA 1
ATOM 698 C C . ASP A 1 87 ? -25.183 -5.145 -20.686 1.00 51.34 87 ASP A C 1
ATOM 700 O O . ASP A 1 87 ? -25.777 -5.428 -21.756 1.00 51.34 87 ASP A O 1
#

pLDDT: mean 90.14, std 8.19, range [51.34, 97.0]

Foldseek 3Di:
DVVLCCCQCNPVHPPVVVVVVVVVVVVVVCPDPPNVPPDDDQCFCPPQWDDDPPDPDTDHDPPHSPVVVVVVVVVVVVVVVVVVVVD

Sequence (87 aa):
MQQNYTFFFGPGGVLEQEDSEAWAWQQKGSAMAGMDDAPYYYGLGLGEAKPHPEMPGRVGSCFDEHYAREYYLRWQEDLIAGEQNHD

Solvent-accessible surface area (backbone atoms only — not comparable to full-atom values): 5329 Å² total; per-residue (Å²): 114,70,70,61,47,44,51,35,67,25,100,84,7,64,54,40,54,58,54,50,51,54,52,54,50,53,55,56,52,59,72,38,93,84,33,85,85,57,79,86,87,65,65,48,54,69,87,61,49,38,79,45,99,90,47,84,70,65,50,63,63,98,81,48,28,58,70,61,48,54,51,52,53,50,51,50,52,52,49,55,52,53,56,67,76,74,114

Radius of gyration: 17.9 Å; Cα contacts (8 Å, |Δi|>4): 54; chains: 1; bounding box: 36×40×42 Å

Secondary structure (DSSP, 8-state):
-HHHHHHHHSTT-HHHHHHHHHHHHHHHHHTSTT-TT-PPP--TTTTT-EE-SSSSSEE--SS-SHHHHHHHHHHHHHHHHHHHT--

Nearest PDB structures (foldseek):
  2ckf-assembly1_C  TM=9.086E-01  e=1.147E-02  Sphingomonas sp. CHY-1
  2gbx-assembly1_C  TM=9.338E-01  e=4.915E-02  Sphingobium yanoikuyae
  2hml-assembly1_A  TM=9.388E-01  e=3.666E-01  Pseudomonas sp.
  1eg9-assembly1_A  TM=9.392E-01  e=3.929E-01  Pseudomonas putida

Mean predicted aligned error: 5.88 Å